Protein AF-A0A7Y5U7Z3-F1 (afdb_monomer_lite)

pLDDT: mean 79.83, std 14.43, range [39.28, 91.81]

Radius of gyration: 15.11 Å; chains: 1; bounding box: 41×16×41 Å

Foldseek 3Di:
DDDPPQDPVNLVVVLVVLVVVLVVLVVCLVVDPDPVSVVVSVVVNVVSVVVNVVSVVVVVVVPDPDD

Sequence (67 aa):
MVTLELKDEDARFLSEQLAQQFAHVESELVHSDTRNLQRELAADLRHLESLRAALTAALDRAGPRAT

Structure (mmCIF, N/CA/C/O backbone):
data_AF-A0A7Y5U7Z3-F1
#
_entry.id   AF-A0A7Y5U7Z3-F1
#
loop_
_atom_site.group_PDB
_atom_site.id
_atom_site.type_symbol
_atom_site.label_atom_id
_atom_site.label_alt_id
_atom_site.label_comp_id
_atom_site.label_asym_id
_atom_site.label_entity_id
_atom_site.label_seq_id
_atom_site.pdbx_PDB_ins_code
_atom_site.Cartn_x
_atom_site.Cartn_y
_atom_site.Cartn_z
_atom_site.occupancy
_atom_site.B_iso_or_equiv
_atom_site.auth_seq_id
_atom_site.auth_comp_id
_atom_site.auth_asym_id
_atom_site.auth_atom_id
_atom_site.pdbx_PDB_model_num
ATOM 1 N N . MET A 1 1 ? -5.455 -5.187 -26.028 1.00 42.31 1 MET A N 1
ATOM 2 C CA . MET A 1 1 ? -4.557 -5.281 -24.861 1.00 42.31 1 MET A CA 1
ATOM 3 C C . MET A 1 1 ? -3.727 -4.011 -24.872 1.00 42.31 1 MET A C 1
ATOM 5 O O . MET A 1 1 ? -2.989 -3.815 -25.825 1.00 42.31 1 MET A O 1
ATOM 9 N N . VAL A 1 2 ? -3.977 -3.081 -23.948 1.00 39.28 2 VAL A N 1
ATOM 10 C CA . VAL A 1 2 ? -3.238 -1.809 -23.896 1.00 39.28 2 VAL A CA 1
ATOM 11 C C . VAL A 1 2 ? -1.980 -2.066 -23.080 1.00 39.28 2 VAL A C 1
ATOM 13 O O . VAL A 1 2 ? -2.057 -2.226 -21.865 1.00 39.28 2 VAL A O 1
ATOM 16 N N . THR A 1 3 ? -0.839 -2.179 -23.750 1.00 49.19 3 THR A N 1
ATOM 17 C CA . THR A 1 3 ? 0.464 -2.219 -23.087 1.00 49.19 3 THR A CA 1
ATOM 18 C C . THR A 1 3 ? 0.831 -0.772 -22.774 1.00 49.19 3 THR A C 1
ATOM 20 O O . THR A 1 3 ? 1.252 -0.043 -23.668 1.00 49.19 3 THR A O 1
ATOM 23 N N . LEU A 1 4 ? 0.578 -0.309 -21.545 1.00 55.88 4 LEU A N 1
ATOM 24 C CA . LEU A 1 4 ? 1.153 0.957 -21.091 1.00 55.88 4 LEU A CA 1
ATOM 25 C C . LEU A 1 4 ? 2.666 0.746 -20.978 1.00 55.88 4 LEU A C 1
ATOM 27 O O . LEU A 1 4 ? 3.121 0.018 -20.097 1.00 55.88 4 LEU A O 1
ATOM 31 N N . GLU A 1 5 ? 3.437 1.367 -21.870 1.00 61.06 5 GLU A N 1
ATOM 32 C CA . GLU A 1 5 ? 4.871 1.554 -21.655 1.00 61.06 5 GLU A CA 1
ATOM 33 C C . GLU A 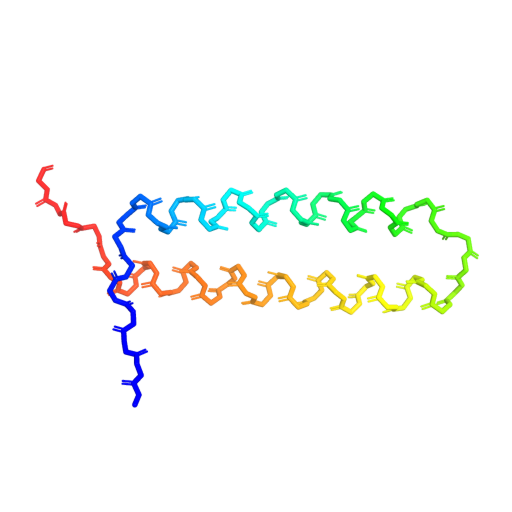1 5 ? 5.040 2.586 -20.538 1.00 61.06 5 GLU A C 1
ATOM 35 O O . GLU A 1 5 ? 5.112 3.790 -20.774 1.00 61.06 5 GLU A O 1
ATOM 40 N N . LEU A 1 6 ? 5.010 2.100 -19.299 1.00 62.88 6 LEU A N 1
ATOM 41 C CA . LEU A 1 6 ? 5.338 2.887 -18.120 1.00 62.88 6 LEU A CA 1
ATOM 42 C C . LEU A 1 6 ? 6.811 3.275 -18.205 1.00 62.88 6 LEU A C 1
ATOM 44 O O . LEU A 1 6 ? 7.683 2.405 -18.186 1.00 62.88 6 LEU A O 1
ATOM 48 N N . LYS A 1 7 ? 7.085 4.576 -18.312 1.00 72.38 7 LYS A N 1
ATOM 49 C CA . LYS A 1 7 ? 8.447 5.086 -18.152 1.00 72.38 7 LYS A CA 1
ATOM 50 C C . LYS A 1 7 ? 8.867 4.914 -16.692 1.00 72.38 7 LYS A C 1
ATOM 52 O O . LYS A 1 7 ? 8.019 4.866 -15.801 1.00 72.38 7 LYS A O 1
ATOM 57 N N . ASP A 1 8 ? 10.172 4.878 -16.438 1.00 72.44 8 ASP A N 1
ATOM 58 C CA . ASP A 1 8 ? 10.718 4.698 -15.084 1.00 72.44 8 ASP A CA 1
ATOM 59 C C . ASP A 1 8 ? 10.178 5.740 -14.082 1.00 72.44 8 ASP A C 1
ATOM 61 O O . ASP A 1 8 ? 9.917 5.425 -12.921 1.00 72.44 8 ASP A O 1
ATOM 65 N N . GLU A 1 9 ? 9.937 6.972 -14.545 1.00 76.06 9 GLU A N 1
ATOM 66 C CA . GLU A 1 9 ? 9.320 8.051 -13.761 1.00 76.06 9 GLU A CA 1
ATOM 67 C C . GLU A 1 9 ? 7.865 7.747 -13.381 1.00 76.06 9 GLU A C 1
ATOM 69 O O . GLU A 1 9 ? 7.478 7.939 -12.228 1.00 76.06 9 GLU A O 1
ATOM 74 N N . ASP A 1 10 ? 7.075 7.211 -14.313 1.00 80.00 10 ASP A N 1
ATOM 75 C CA . ASP A 1 10 ? 5.677 6.849 -14.069 1.00 80.00 10 ASP A CA 1
ATOM 76 C C . ASP A 1 10 ? 5.586 5.670 -13.091 1.00 80.00 10 ASP A C 1
ATOM 78 O O . ASP A 1 10 ? 4.742 5.647 -12.195 1.00 80.00 10 ASP A O 1
ATOM 82 N N . ALA A 1 11 ? 6.488 4.695 -13.216 1.00 78.44 11 ALA A N 1
ATOM 83 C CA . ALA A 1 11 ? 6.544 3.556 -12.311 1.00 78.44 11 ALA A CA 1
ATOM 84 C C . ALA A 1 11 ? 6.957 3.956 -10.888 1.00 78.44 11 ALA A C 1
ATOM 86 O O . ALA A 1 11 ? 6.380 3.467 -9.911 1.00 78.44 11 ALA A O 1
ATOM 87 N N . ARG A 1 12 ? 7.917 4.879 -10.762 1.00 79.25 12 ARG A N 1
ATOM 88 C CA . ARG A 1 12 ? 8.307 5.458 -9.474 1.00 79.25 12 ARG A CA 1
ATOM 89 C C . ARG A 1 12 ? 7.155 6.235 -8.845 1.00 79.25 12 ARG A C 1
ATOM 91 O O . ARG A 1 12 ? 6.846 6.006 -7.677 1.00 79.25 12 ARG A O 1
ATOM 98 N N . PHE A 1 13 ? 6.483 7.080 -9.624 1.00 85.06 13 PHE A N 1
ATOM 99 C CA . PHE A 1 13 ? 5.305 7.815 -9.176 1.00 85.06 13 PHE A CA 1
ATOM 100 C C . PHE A 1 13 ? 4.203 6.870 -8.676 1.00 85.06 13 PHE A C 1
ATOM 102 O O . PHE A 1 13 ? 3.693 7.044 -7.570 1.00 85.06 13 PHE A O 1
ATOM 109 N N . LEU A 1 14 ? 3.884 5.815 -9.432 1.00 84.81 14 LEU A N 1
ATOM 110 C CA . LEU A 1 14 ? 2.896 4.817 -9.014 1.00 84.81 14 LEU A CA 1
ATOM 111 C C . LEU A 1 14 ? 3.315 4.063 -7.748 1.00 84.81 14 LEU A C 1
ATOM 113 O O . LEU A 1 14 ? 2.471 3.791 -6.895 1.00 84.81 14 LEU A O 1
ATOM 117 N N . SER A 1 15 ? 4.602 3.748 -7.597 1.00 85.00 15 SER A N 1
ATOM 118 C CA . SER A 1 15 ? 5.115 3.113 -6.381 1.00 85.00 15 SER A CA 1
ATOM 119 C C . SER A 1 15 ? 4.972 4.023 -5.159 1.00 85.00 15 SER A C 1
ATOM 121 O O . SER A 1 15 ? 4.599 3.551 -4.085 1.00 85.00 15 SER A O 1
ATOM 123 N N . GLU A 1 16 ? 5.257 5.317 -5.304 1.00 88.75 16 GLU A N 1
ATOM 124 C CA . GLU A 1 16 ? 5.109 6.30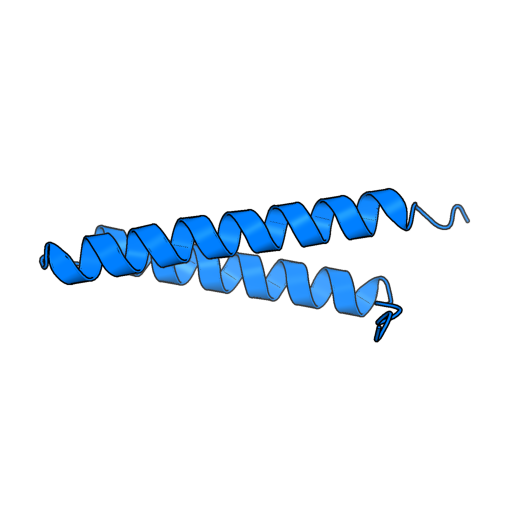3 -4.229 1.00 88.75 16 GLU A CA 1
ATOM 125 C C . GLU A 1 16 ? 3.632 6.495 -3.850 1.00 88.75 16 GLU A C 1
ATOM 127 O O . GLU A 1 16 ? 3.297 6.492 -2.664 1.00 88.75 16 GLU A O 1
ATOM 132 N N . GLN A 1 17 ? 2.734 6.565 -4.839 1.00 90.38 17 GLN A N 1
ATOM 133 C CA . GLN A 1 17 ? 1.286 6.633 -4.609 1.00 90.38 17 GLN A CA 1
ATOM 134 C C . GLN A 1 17 ? 0.752 5.380 -3.897 1.00 90.38 17 GLN A C 1
ATOM 136 O O . GLN A 1 17 ? 0.008 5.492 -2.923 1.00 90.38 17 GLN A O 1
ATOM 141 N N . LEU A 1 18 ? 1.174 4.183 -4.323 1.00 89.19 18 LEU A N 1
ATOM 142 C CA . LEU A 1 18 ? 0.792 2.928 -3.665 1.00 89.19 18 LEU A CA 1
ATOM 143 C C . LEU A 1 18 ? 1.287 2.867 -2.217 1.00 89.19 18 LEU A C 1
ATOM 145 O O . LEU A 1 18 ? 0.555 2.403 -1.344 1.00 89.19 18 LEU A O 1
ATOM 149 N N . ALA A 1 19 ? 2.502 3.349 -1.945 1.00 87.94 19 ALA A N 1
ATOM 150 C CA . ALA A 1 19 ? 3.044 3.391 -0.590 1.00 87.94 19 ALA A CA 1
ATOM 151 C C . ALA A 1 19 ? 2.247 4.338 0.323 1.00 87.94 19 ALA A C 1
ATOM 153 O O . ALA A 1 19 ? 1.941 3.976 1.459 1.00 87.94 19 ALA A O 1
ATOM 154 N N . GLN A 1 20 ? 1.869 5.520 -0.177 1.00 91.81 20 GLN A N 1
ATOM 155 C CA . GLN A 1 20 ? 1.026 6.464 0.565 1.00 91.81 20 GLN A CA 1
ATOM 156 C C . GLN A 1 20 ? -0.352 5.872 0.867 1.00 91.81 20 GLN A C 1
ATOM 158 O O . GLN A 1 20 ? -0.805 5.928 2.011 1.00 91.81 20 GLN A O 1
ATOM 163 N N . GLN A 1 21 ? -0.989 5.254 -0.13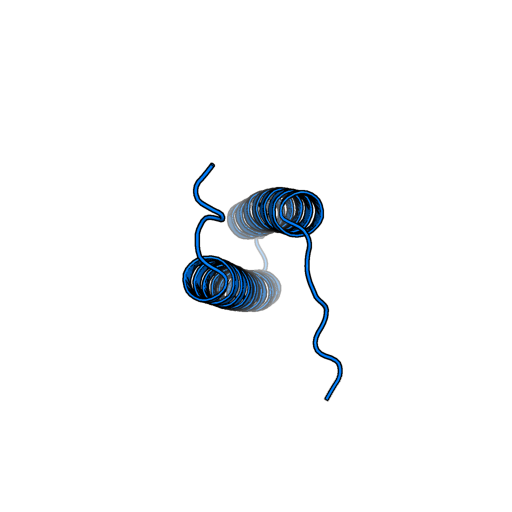1 1.00 89.12 21 GLN A N 1
ATOM 164 C CA . GLN A 1 21 ? -2.299 4.635 0.048 1.00 89.12 21 GLN A CA 1
ATOM 165 C C . GLN A 1 21 ? -2.244 3.465 1.038 1.00 89.12 21 GLN A C 1
ATOM 167 O O . GLN A 1 21 ? -3.135 3.328 1.871 1.00 89.12 21 GLN A O 1
ATOM 172 N N . PHE A 1 22 ? -1.185 2.654 0.997 1.00 88.56 22 PHE A N 1
ATOM 173 C CA . PHE A 1 22 ? -0.991 1.559 1.947 1.00 88.56 22 PHE A CA 1
ATOM 174 C C . PHE A 1 22 ? -0.892 2.070 3.389 1.00 88.56 22 PHE A C 1
ATOM 176 O O . PHE A 1 22 ? -1.621 1.595 4.256 1.00 88.56 22 PHE A O 1
ATOM 183 N N . ALA A 1 23 ? -0.051 3.080 3.634 1.00 89.88 23 ALA A N 1
ATOM 184 C CA . ALA A 1 23 ? 0.104 3.677 4.961 1.00 89.88 23 ALA A CA 1
ATOM 185 C C . ALA A 1 23 ? -1.200 4.314 5.474 1.00 89.88 23 ALA A C 1
ATOM 187 O O . ALA A 1 23 ? -1.495 4.263 6.668 1.00 89.88 23 ALA A O 1
ATOM 188 N N . HIS A 1 24 ? -1.999 4.897 4.575 1.00 90.94 24 HIS A N 1
ATOM 189 C CA . HIS A 1 24 ? -3.302 5.455 4.921 1.00 90.94 24 HIS A CA 1
ATOM 190 C C . HIS A 1 24 ? -4.289 4.370 5.369 1.00 90.94 24 HIS A C 1
ATOM 192 O O . HIS A 1 24 ? -4.822 4.463 6.472 1.00 90.94 24 HIS A O 1
ATOM 198 N N . VAL A 1 25 ? -4.470 3.316 4.566 1.00 87.56 25 VAL A N 1
ATOM 199 C CA . VAL A 1 25 ? -5.402 2.216 4.874 1.00 87.56 25 VAL A CA 1
ATOM 200 C C . VAL A 1 25 ? -4.956 1.439 6.117 1.00 87.56 25 VAL A C 1
ATOM 202 O O . VAL A 1 25 ? -5.790 1.047 6.930 1.00 87.56 25 VAL A O 1
ATOM 205 N N . GLU A 1 26 ? -3.649 1.245 6.315 1.00 88.44 26 GLU A N 1
ATOM 206 C CA . GLU A 1 26 ? -3.109 0.624 7.531 1.00 88.44 26 GLU A CA 1
ATOM 207 C C . GLU A 1 26 ? -3.430 1.468 8.771 1.00 88.44 26 GLU A C 1
ATOM 209 O O . GLU A 1 26 ? -3.896 0.935 9.780 1.00 88.44 26 GLU A O 1
ATOM 214 N N . SER A 1 27 ? -3.259 2.790 8.681 1.00 90.06 27 SER A N 1
ATOM 215 C CA . SER A 1 27 ? -3.653 3.705 9.750 1.00 90.06 27 SER A CA 1
ATOM 216 C C . SER A 1 27 ? -5.154 3.615 10.029 1.00 90.06 27 SER A C 1
ATOM 218 O O . SER A 1 27 ? -5.548 3.404 11.175 1.00 90.06 27 SER A O 1
ATOM 220 N N . GLU A 1 28 ? -6.012 3.701 9.013 1.00 88.62 28 GLU A N 1
ATOM 221 C CA . GLU A 1 28 ? -7.462 3.582 9.208 1.00 88.62 28 GLU A CA 1
ATOM 222 C C . GLU A 1 28 ? -7.859 2.233 9.820 1.00 88.62 28 GLU A C 1
ATOM 224 O O . GLU A 1 28 ? -8.738 2.182 10.680 1.00 88.62 28 GLU A O 1
ATOM 229 N N . LEU A 1 29 ? -7.180 1.143 9.447 1.00 85.62 29 LEU A N 1
ATOM 230 C CA . LEU A 1 29 ? -7.451 -0.187 9.990 1.00 85.62 29 LEU A CA 1
ATOM 231 C C . LEU A 1 29 ? -7.134 -0.253 11.486 1.00 85.62 29 LEU A C 1
ATOM 233 O O . LEU A 1 29 ? -7.928 -0.802 12.253 1.00 85.62 29 LEU A O 1
ATOM 237 N N . VAL A 1 30 ? -5.997 0.317 11.895 1.00 87.44 30 VAL A N 1
ATOM 238 C CA . VAL A 1 30 ? -5.569 0.379 13.301 1.00 87.44 30 VAL A CA 1
ATOM 239 C C . VAL A 1 30 ? -6.531 1.219 14.145 1.00 87.44 30 VAL A C 1
ATOM 241 O O . VAL A 1 30 ? -6.764 0.884 15.306 1.00 87.44 30 VAL A O 1
ATOM 244 N N . HIS A 1 31 ? -7.112 2.275 13.572 1.00 88.12 31 HIS A N 1
ATOM 245 C CA . HIS A 1 31 ? -8.001 3.203 14.283 1.00 88.12 31 HIS A CA 1
ATOM 246 C C . HIS A 1 31 ? -9.501 2.889 14.117 1.00 88.12 31 HIS A C 1
ATOM 248 O O . HIS A 1 31 ? -10.340 3.573 14.702 1.00 88.12 31 HIS A O 1
ATOM 254 N N . SER A 1 32 ? -9.866 1.875 13.330 1.00 85.50 32 SER A N 1
ATOM 255 C CA . SER A 1 32 ? -11.262 1.499 13.097 1.00 85.50 32 SER A CA 1
ATOM 256 C C . SER A 1 32 ? -11.785 0.555 14.183 1.00 85.50 32 SER A C 1
ATOM 258 O O . SER A 1 32 ? -11.362 -0.599 14.269 1.00 85.50 32 SER A O 1
ATOM 260 N N . ASP A 1 33 ? -12.832 0.975 14.895 1.00 82.94 33 ASP A N 1
ATOM 261 C CA . ASP A 1 33 ? -13.525 0.157 15.906 1.00 82.94 33 ASP A CA 1
ATOM 262 C C . ASP A 1 33 ? -14.616 -0.768 15.328 1.00 82.94 33 ASP A C 1
ATOM 264 O O . ASP A 1 33 ? -15.199 -1.601 16.029 1.00 82.94 33 ASP A O 1
ATOM 268 N N . THR A 1 34 ? -14.921 -0.649 14.033 1.00 88.50 34 THR A N 1
ATOM 269 C CA . THR A 1 34 ? -16.017 -1.401 13.408 1.00 88.50 34 THR A CA 1
ATOM 270 C C . THR A 1 34 ? -15.493 -2.649 12.703 1.00 88.50 34 THR A C 1
ATOM 272 O O . THR A 1 34 ? -14.732 -2.556 11.747 1.00 88.50 34 THR A O 1
ATOM 275 N N . ARG A 1 35 ? -15.964 -3.841 13.101 1.00 85.62 35 ARG A N 1
ATOM 276 C CA . ARG A 1 35 ? -15.544 -5.125 12.492 1.00 85.62 35 ARG A CA 1
ATOM 277 C C . ARG A 1 35 ? -15.773 -5.212 10.978 1.00 85.62 35 ARG A C 1
ATOM 279 O O . ARG A 1 35 ? -15.013 -5.890 10.296 1.00 85.62 35 ARG A O 1
ATOM 286 N N . ASN A 1 36 ? -16.826 -4.579 10.459 1.00 86.31 36 ASN A N 1
ATOM 287 C CA . ASN A 1 36 ? -17.088 -4.545 9.016 1.00 86.31 36 ASN A CA 1
ATOM 288 C C . ASN A 1 36 ? -16.058 -3.671 8.293 1.00 86.31 36 ASN A C 1
ATOM 290 O O . ASN A 1 36 ? -15.435 -4.142 7.350 1.00 86.31 36 ASN A O 1
ATOM 294 N N . LEU A 1 37 ? -15.795 -2.472 8.819 1.00 86.38 37 LEU A N 1
ATOM 295 C CA . LEU A 1 37 ? -14.787 -1.559 8.285 1.00 86.38 37 LEU A CA 1
ATOM 296 C C . LEU A 1 37 ? -13.380 -2.174 8.349 1.00 86.38 37 LEU A C 1
ATOM 298 O O . LEU A 1 37 ? -12.643 -2.127 7.376 1.00 86.38 37 LEU A O 1
ATOM 302 N N . GLN A 1 38 ? -13.038 -2.877 9.433 1.00 88.31 38 GLN A N 1
ATOM 303 C CA . GLN A 1 38 ? -11.772 -3.614 9.520 1.00 88.31 38 GLN A CA 1
ATOM 304 C C . GLN A 1 38 ? -11.637 -4.703 8.444 1.00 88.31 38 GLN A C 1
ATOM 306 O O . GLN A 1 38 ? -10.544 -4.943 7.936 1.00 88.31 38 GLN A O 1
ATOM 311 N N . ARG A 1 39 ? -12.730 -5.392 8.090 1.00 89.88 39 ARG A N 1
ATOM 312 C CA . ARG A 1 39 ? -12.707 -6.414 7.030 1.00 89.88 39 ARG A 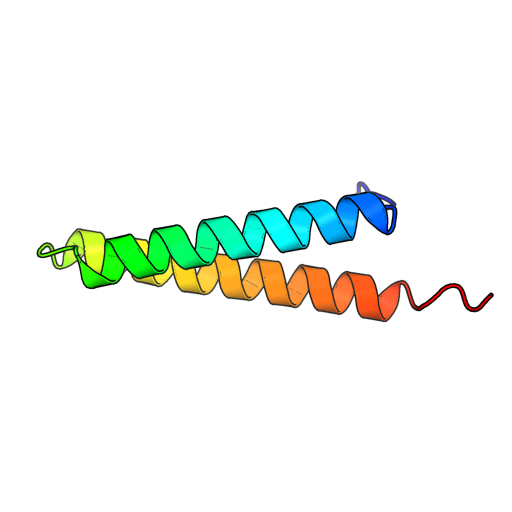CA 1
ATOM 313 C C . ARG A 1 39 ? -12.527 -5.801 5.648 1.00 89.88 39 ARG A C 1
ATOM 315 O O . ARG A 1 39 ? -11.810 -6.392 4.843 1.00 89.88 39 ARG A O 1
ATOM 322 N N . GLU A 1 40 ? -13.176 -4.669 5.398 1.00 90.94 40 GLU A N 1
ATOM 323 C CA . GLU A 1 40 ? -13.046 -3.895 4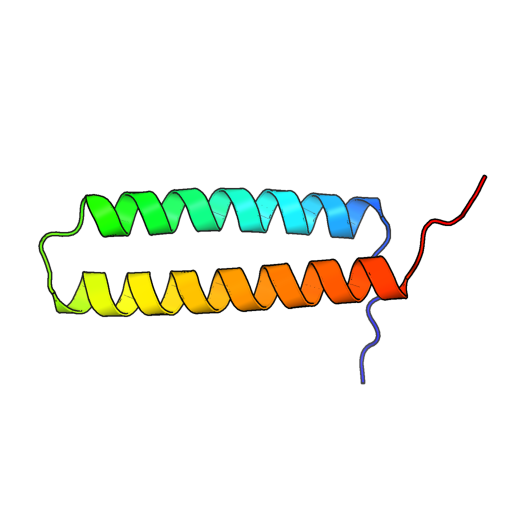.161 1.00 90.94 40 GLU A CA 1
ATOM 324 C C . GLU A 1 40 ? -11.619 -3.361 4.020 1.00 90.94 40 GLU A C 1
ATOM 326 O O . GLU A 1 40 ? -10.926 -3.744 3.083 1.00 90.94 40 GLU A O 1
ATOM 331 N N . LEU A 1 41 ? -11.107 -2.654 5.029 1.00 86.94 41 LEU A N 1
ATOM 332 C CA . LEU A 1 41 ? -9.736 -2.135 5.044 1.00 86.94 41 LEU A CA 1
ATOM 333 C C . LEU A 1 41 ? -8.684 -3.251 4.930 1.00 86.94 41 LEU A C 1
ATOM 335 O O . LEU A 1 41 ? -7.694 -3.115 4.217 1.00 86.94 41 LEU A O 1
ATOM 339 N N . ALA A 1 42 ? -8.905 -4.411 5.559 1.00 88.31 42 ALA A N 1
ATOM 340 C CA . ALA A 1 42 ? -8.019 -5.561 5.383 1.00 88.31 42 ALA A CA 1
ATOM 341 C C . ALA A 1 42 ? -8.090 -6.163 3.966 1.00 88.31 42 ALA A C 1
ATOM 343 O O . ALA A 1 42 ? -7.112 -6.753 3.501 1.00 88.31 42 ALA A O 1
ATOM 344 N N . ALA A 1 43 ? -9.237 -6.083 3.286 1.00 90.88 43 ALA A N 1
ATOM 345 C CA . ALA A 1 43 ? -9.350 -6.475 1.883 1.00 90.88 43 ALA A CA 1
ATOM 346 C C . ALA A 1 43 ? -8.631 -5.477 0.970 1.00 90.88 43 ALA A C 1
ATOM 348 O O . ALA A 1 43 ? -7.906 -5.910 0.071 1.00 90.88 43 ALA A O 1
ATOM 349 N N . ASP A 1 44 ? -8.750 -4.187 1.267 1.00 88.88 44 ASP A N 1
ATOM 350 C CA . ASP A 1 44 ? -8.067 -3.117 0.547 1.00 88.88 44 ASP A CA 1
ATOM 351 C C . ASP A 1 44 ? -6.545 -3.226 0.692 1.00 88.88 44 ASP A C 1
ATOM 353 O O . ASP A 1 44 ? -5.836 -3.155 -0.311 1.00 88.88 44 ASP A O 1
ATOM 357 N N . LEU A 1 45 ? -6.026 -3.530 1.890 1.00 88.75 45 LEU A N 1
ATOM 358 C CA . LEU A 1 45 ? -4.593 -3.798 2.085 1.00 88.75 45 LEU A CA 1
ATOM 359 C C . LEU A 1 45 ? -4.101 -4.958 1.215 1.00 88.75 45 LEU A C 1
ATOM 361 O O . LEU A 1 45 ? -3.111 -4.810 0.501 1.00 88.75 45 LEU A O 1
ATOM 365 N N . ARG A 1 46 ? -4.818 -6.091 1.203 1.00 90.38 46 ARG A N 1
ATOM 366 C CA . ARG A 1 46 ? -4.454 -7.238 0.349 1.00 90.38 46 ARG A CA 1
ATOM 367 C C . ARG A 1 46 ? -4.477 -6.875 -1.135 1.00 90.38 46 ARG A C 1
ATOM 369 O O . ARG A 1 46 ? -3.655 -7.367 -1.909 1.00 90.38 46 ARG A O 1
ATOM 376 N N . HIS A 1 47 ? -5.421 -6.032 -1.547 1.00 90.12 47 HIS A N 1
ATOM 377 C CA . HIS A 1 47 ? -5.489 -5.562 -2.924 1.00 90.12 47 HIS A CA 1
ATOM 378 C C . HIS A 1 47 ? -4.290 -4.671 -3.275 1.00 90.12 47 HIS A C 1
ATOM 380 O O . HIS A 1 47 ? -3.643 -4.895 -4.300 1.00 90.12 47 HIS A O 1
ATOM 386 N N . LEU A 1 48 ? -3.934 -3.725 -2.402 1.00 89.12 48 LEU A N 1
ATOM 387 C CA . LEU A 1 48 ? -2.767 -2.856 -2.576 1.00 89.12 48 LEU A CA 1
ATOM 388 C C . LEU A 1 48 ? -1.452 -3.648 -2.608 1.00 89.12 48 LEU A C 1
ATOM 390 O O . LEU A 1 48 ? -0.590 -3.363 -3.440 1.00 89.12 48 LEU A O 1
ATOM 394 N N . GLU A 1 49 ? -1.306 -4.682 -1.776 1.00 89.44 49 GLU A N 1
ATOM 395 C CA . GLU A 1 49 ? -0.155 -5.597 -1.823 1.00 89.44 49 GLU A CA 1
ATOM 396 C C . GLU A 1 49 ? -0.056 -6.321 -3.165 1.00 89.44 49 GLU A C 1
ATOM 398 O O . GLU A 1 49 ? 1.032 -6.421 -3.739 1.00 89.44 49 GLU A O 1
ATOM 403 N N . SER A 1 50 ? -1.190 -6.792 -3.689 1.00 89.81 50 SER A N 1
ATOM 404 C CA . SER A 1 50 ? -1.248 -7.440 -4.999 1.00 89.81 50 SER A CA 1
ATOM 405 C C . SER A 1 50 ? -0.851 -6.482 -6.123 1.00 89.81 50 SER A C 1
ATOM 407 O O . SER A 1 50 ? -0.057 -6.860 -6.988 1.00 89.81 50 SER A O 1
ATOM 409 N N . LEU A 1 51 ? -1.334 -5.236 -6.091 1.00 88.00 51 LEU A N 1
ATOM 410 C CA . LEU A 1 51 ? -0.962 -4.205 -7.063 1.00 88.00 51 LEU A CA 1
ATOM 411 C C . LEU A 1 51 ? 0.526 -3.861 -6.982 1.00 88.00 51 LEU A C 1
ATOM 413 O O . LEU A 1 51 ? 1.190 -3.784 -8.017 1.00 88.00 51 LEU A O 1
ATOM 417 N N . ARG A 1 52 ? 1.072 -3.723 -5.769 1.00 86.56 52 ARG A N 1
ATOM 418 C CA . ARG A 1 52 ? 2.506 -3.489 -5.562 1.00 86.56 52 ARG A CA 1
ATOM 419 C C . ARG A 1 52 ? 3.335 -4.639 -6.126 1.00 86.56 52 ARG A C 1
ATOM 421 O O . ARG A 1 52 ? 4.273 -4.393 -6.873 1.00 86.56 52 ARG A O 1
ATOM 428 N N . ALA A 1 53 ? 2.965 -5.884 -5.827 1.00 86.50 53 ALA A N 1
ATOM 429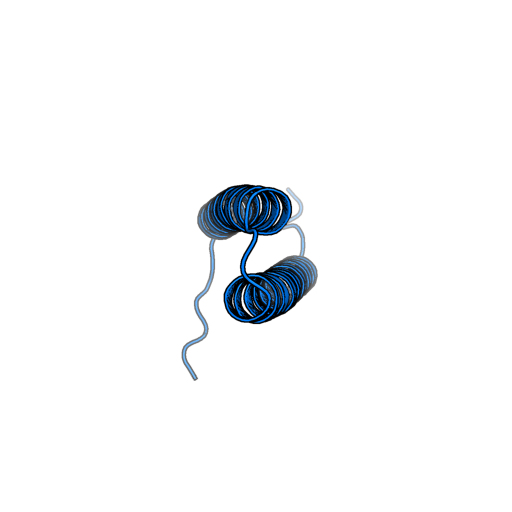 C CA . ALA A 1 53 ? 3.652 -7.061 -6.353 1.00 86.50 53 ALA A CA 1
ATOM 430 C C . ALA A 1 53 ? 3.583 -7.134 -7.888 1.00 86.50 53 ALA A C 1
ATOM 432 O O . ALA A 1 53 ? 4.581 -7.450 -8.537 1.00 86.50 53 ALA A O 1
ATOM 433 N N . ALA A 1 54 ? 2.432 -6.803 -8.480 1.00 86.31 54 ALA A N 1
ATOM 434 C CA . ALA A 1 54 ? 2.268 -6.756 -9.929 1.00 86.31 54 ALA A CA 1
ATOM 435 C C . ALA A 1 54 ? 3.133 -5.663 -10.576 1.00 86.31 54 ALA A C 1
ATOM 437 O O . ALA A 1 54 ? 3.745 -5.922 -11.614 1.00 86.31 54 ALA A O 1
ATOM 438 N N . LEU A 1 55 ? 3.218 -4.481 -9.953 1.00 84.19 55 LEU A N 1
ATOM 439 C CA . LEU A 1 55 ? 4.064 -3.375 -10.404 1.00 84.19 55 LEU A CA 1
ATOM 440 C C . LEU A 1 55 ? 5.549 -3.738 -10.305 1.00 84.19 55 LEU A C 1
ATOM 442 O O . LEU A 1 55 ? 6.263 -3.593 -11.291 1.00 84.19 55 LEU A O 1
ATOM 446 N N . THR A 1 56 ? 6.003 -4.278 -9.170 1.00 84.12 56 THR A N 1
ATOM 447 C CA . THR A 1 56 ? 7.383 -4.762 -9.004 1.00 84.12 56 THR A CA 1
ATOM 448 C C . THR A 1 56 ? 7.722 -5.814 -10.055 1.00 84.12 56 THR A C 1
ATOM 450 O O . THR A 1 56 ? 8.710 -5.675 -10.763 1.00 84.12 56 THR A O 1
ATOM 453 N N . ALA A 1 57 ? 6.857 -6.812 -10.250 1.00 84.19 57 ALA A N 1
ATOM 454 C CA . ALA A 1 57 ? 7.086 -7.840 -11.258 1.00 84.19 57 ALA A CA 1
ATOM 455 C C . ALA A 1 57 ? 7.070 -7.282 -12.694 1.00 84.19 57 ALA A C 1
ATOM 457 O O . ALA A 1 57 ? 7.736 -7.825 -13.574 1.00 84.19 57 ALA A O 1
ATOM 458 N N . ALA A 1 58 ? 6.290 -6.232 -12.964 1.00 81.88 58 ALA A N 1
ATOM 459 C CA . ALA A 1 58 ? 6.306 -5.545 -14.253 1.00 81.88 58 ALA A CA 1
ATOM 460 C C . ALA A 1 58 ? 7.612 -4.765 -14.464 1.00 81.88 58 ALA A C 1
ATOM 462 O O . ALA A 1 58 ? 8.168 -4.837 -15.558 1.00 81.88 58 ALA A O 1
ATOM 463 N N . LEU A 1 59 ? 8.123 -4.101 -13.425 1.00 77.19 59 LEU A N 1
ATOM 464 C CA . LEU A 1 59 ? 9.404 -3.390 -13.448 1.00 77.19 59 LEU A CA 1
ATOM 465 C C . LEU A 1 59 ? 10.593 -4.342 -13.606 1.00 77.19 59 LEU A C 1
ATOM 467 O O . LEU A 1 59 ? 11.450 -4.114 -14.455 1.00 77.19 59 LEU A O 1
ATOM 471 N N . ASP A 1 60 ? 10.605 -5.455 -12.873 1.00 79.50 60 ASP A N 1
ATOM 472 C CA . ASP A 1 60 ? 11.654 -6.475 -12.984 1.00 79.50 60 ASP A CA 1
ATOM 473 C C . ASP A 1 60 ? 11.705 -7.081 -14.394 1.00 79.50 60 ASP A C 1
ATOM 475 O O . ASP A 1 60 ? 12.781 -7.328 -14.936 1.00 79.50 60 ASP A O 1
ATOM 479 N N . ARG A 1 61 ? 10.536 -7.289 -15.021 1.00 77.50 61 ARG A N 1
ATOM 480 C CA . ARG A 1 61 ? 10.444 -7.751 -16.417 1.00 77.50 61 ARG A CA 1
ATOM 481 C C . ARG A 1 61 ? 10.856 -6.686 -17.432 1.00 77.50 61 ARG A C 1
ATOM 483 O O . ARG A 1 61 ? 11.304 -7.056 -18.514 1.00 77.50 61 ARG A O 1
ATOM 490 N N . ALA A 1 62 ? 10.677 -5.404 -17.115 1.00 70.00 62 ALA A N 1
ATOM 491 C CA . ALA A 1 62 ? 11.134 -4.303 -17.958 1.00 70.00 62 ALA A CA 1
ATOM 492 C C . ALA A 1 62 ? 12.670 -4.164 -17.928 1.00 70.00 62 ALA A C 1
ATOM 494 O O . ALA A 1 62 ? 13.256 -3.781 -18.940 1.00 70.00 62 ALA A O 1
ATOM 495 N N . GLY A 1 63 ? 13.306 -4.573 -16.822 1.00 59.38 63 GLY A N 1
ATOM 496 C CA . GLY A 1 63 ? 14.757 -4.621 -16.634 1.00 59.38 63 GLY A CA 1
ATOM 497 C C . GLY A 1 63 ? 15.408 -3.231 -16.550 1.00 59.38 63 GLY A C 1
ATOM 498 O O . GLY A 1 63 ? 14.896 -2.263 -17.112 1.00 59.38 63 GLY A O 1
ATOM 499 N N . PRO A 1 64 ? 16.565 -3.090 -15.875 1.00 50.38 64 PRO A N 1
ATOM 500 C CA . PRO A 1 64 ? 17.319 -1.849 -15.937 1.00 50.38 64 PRO A CA 1
ATOM 501 C C . PRO A 1 64 ? 17.776 -1.658 -17.383 1.00 50.38 64 PRO A C 1
ATOM 503 O O . PRO A 1 64 ? 18.500 -2.497 -17.929 1.00 50.38 64 PRO A O 1
ATOM 506 N N . ARG A 1 65 ? 17.410 -0.539 -18.013 1.00 49.03 65 ARG A N 1
ATOM 507 C CA . ARG A 1 65 ? 18.231 -0.031 -19.111 1.00 49.03 65 ARG A CA 1
ATOM 508 C C . ARG A 1 65 ? 19.582 0.326 -18.504 1.00 49.03 65 ARG A C 1
ATOM 510 O O . ARG A 1 65 ? 19.754 1.386 -17.919 1.00 49.03 65 ARG A O 1
ATOM 517 N N . ALA A 1 66 ? 20.506 -0.627 -18.575 1.00 40.34 66 ALA A N 1
ATOM 518 C CA . ALA A 1 66 ? 21.906 -0.421 -18.282 1.00 40.34 66 ALA A CA 1
ATOM 519 C C . ALA A 1 66 ? 22.435 0.691 -19.195 1.00 40.34 66 ALA A C 1
ATOM 521 O O . ALA A 1 66 ? 22.581 0.475 -20.397 1.00 40.34 66 ALA A O 1
ATOM 522 N N . THR A 1 67 ? 22.713 1.852 -18.609 1.00 39.84 67 THR A N 1
ATOM 523 C CA . THR A 1 67 ? 23.710 2.828 -19.068 1.00 39.84 67 THR A CA 1
ATOM 524 C C . THR A 1 67 ? 24.252 3.562 -17.860 1.00 39.84 67 THR A C 1
ATOM 526 O O . THR A 1 67 ? 23.411 4.109 -17.112 1.00 39.84 67 THR A O 1
#

Secondary structure (DSSP, 8-state):
-------HHHHHHHHHHHHHHHHHHHHHHHH---HHHHHHHHHHHHHHHHHHHHHHHHHHHH-----